Protein AF-A0A8C2YUV9-F1 (afdb_monomer)

Solvent-accessible surface area (backbone atoms only — not comparable to full-atom values): 7663 Å² total; per-residue (Å²): 118,62,44,57,62,88,32,58,92,72,73,47,66,31,30,31,74,53,75,40,68,69,77,81,73,89,68,82,91,52,78,68,64,71,74,59,64,79,91,55,51,63,32,36,38,36,38,39,49,52,101,59,41,34,39,38,44,34,44,96,79,45,52,37,42,40,52,66,71,57,38,36,35,73,82,48,45,38,58,51,32,52,53,32,44,76,72,66,27,36,35,23,55,70,85,51,50,51,85,74,62,79,80,92,48,90,74,39,62,40,57,55,42,36,30,37,48,68,49,52,47,52,51,38,52,54,46,54,71,61,70,80,113

Sequence (133 aa):
PLDGSSNIDCLVSIGTIFGIYRKKSTDEPSEKDALQAGRSLVAAGYALYGSATMLVLAMDSGVNCFMLDPLRLLYECNPMAFVMEKAGGLATTGKEAILDIVPTDIHQRAPVILGSPDDVREFLEIYKKHSAK

Radius of gyration: 17.96 Å; Cα cont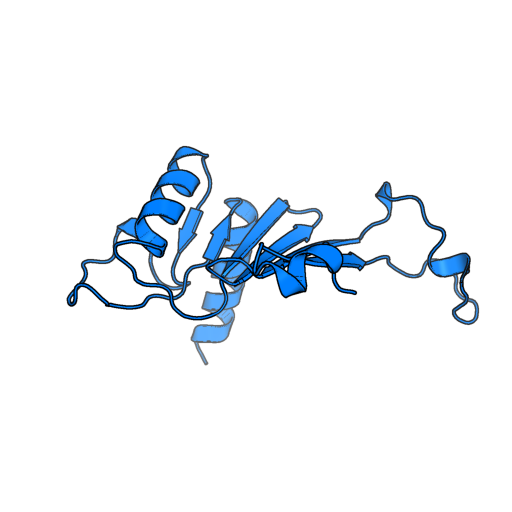acts (8 Å, |Δi|>4): 220; chains: 1; bounding box: 45×46×45 Å

Secondary structure (DSSP, 8-state):
--BTGGGGGGT--EEEEEEEE----SSS--GGGT---GGGEEEEEEEEESSSEEEEEEETTEEEEEESS-EEIIIIIHHHHHHHHHTT-EEE-SSSBGGG---SSTT-EE--EEE-HHHHHHHHHHHHHHHT-

Foldseek 3Di:
DKAPPVCVVVLAKIKAWDFDADQDDPDDDDPVSVVDDPVRTQKIWMWIDHPWTWTWIQGPQGIWIFTPDFFFLPPPQQVVQVVQVVVVKFKDLLPGGSNPDDDPDRRDTGGIIIGHHRVVVVSSVVSVVPVVD

Organism: Chinchilla lanigera (NCBI:txid34839)

Mean predicted aligned error: 7.8 Å

Structure (mmCIF, N/CA/C/O backbone):
data_AF-A0A8C2YUV9-F1
#
_entry.id   AF-A0A8C2YUV9-F1
#
loop_
_atom_site.group_PDB
_atom_site.id
_atom_site.type_symbol
_atom_site.label_atom_id
_atom_site.label_alt_id
_atom_site.label_comp_id
_atom_site.label_asym_id
_atom_site.label_entity_id
_atom_site.label_seq_id
_atom_site.pdbx_PDB_ins_code
_atom_site.Cartn_x
_atom_site.Cartn_y
_atom_site.Cartn_z
_atom_site.occupancy
_atom_site.B_iso_or_equiv
_atom_site.auth_seq_id
_atom_site.auth_comp_id
_atom_site.auth_asym_id
_atom_site.auth_atom_id
_atom_site.pdbx_PDB_model_num
ATOM 1 N N . PRO A 1 1 ? 16.213 10.760 -2.274 1.00 90.31 1 PRO A N 1
ATOM 2 C CA . PRO A 1 1 ? 15.749 9.762 -1.276 1.00 90.31 1 PRO A CA 1
ATOM 3 C C . PRO A 1 1 ? 14.590 10.298 -0.435 1.00 90.31 1 PRO A C 1
ATOM 5 O O . PRO A 1 1 ? 13.655 9.555 -0.209 1.00 90.31 1 PRO A O 1
ATOM 8 N N . LEU A 1 2 ? 14.643 11.565 -0.016 1.00 93.94 2 LEU A N 1
ATOM 9 C CA . LEU A 1 2 ? 13.594 12.211 0.766 1.00 93.94 2 LEU A CA 1
ATOM 10 C C . LEU A 1 2 ? 12.998 13.370 -0.046 1.00 93.94 2 LEU A C 1
ATOM 12 O O . LEU A 1 2 ? 13.686 14.356 -0.305 1.00 93.94 2 LEU A O 1
ATOM 16 N N . ASP A 1 3 ? 11.766 13.196 -0.504 1.00 92.25 3 ASP A N 1
ATOM 17 C CA . ASP A 1 3 ? 10.965 14.204 -1.188 1.00 92.25 3 ASP A CA 1
ATOM 18 C C . ASP A 1 3 ? 10.340 15.174 -0.178 1.00 92.25 3 ASP A C 1
ATOM 20 O O . ASP A 1 3 ? 9.993 14.791 0.943 1.00 92.25 3 ASP A O 1
ATOM 24 N N . GLY A 1 4 ? 10.237 16.445 -0.569 1.00 88.94 4 GLY A N 1
ATOM 25 C CA . GLY A 1 4 ? 9.784 17.511 0.324 1.00 88.94 4 GLY A CA 1
ATOM 26 C C . GLY A 1 4 ? 10.783 17.856 1.433 1.00 88.94 4 GLY A C 1
ATOM 27 O O . GLY A 1 4 ? 10.380 18.356 2.473 1.00 88.94 4 GLY A O 1
ATOM 28 N N . SER A 1 5 ? 12.086 17.621 1.253 1.00 89.31 5 SER A N 1
ATOM 29 C CA . SER A 1 5 ? 13.086 17.865 2.308 1.00 89.31 5 SER A CA 1
ATOM 30 C C . SER A 1 5 ? 13.125 19.311 2.836 1.00 89.31 5 SER A C 1
ATOM 32 O O . SER A 1 5 ? 13.477 19.527 3.990 1.00 89.31 5 SER A O 1
ATOM 34 N N . SER A 1 6 ? 12.695 20.302 2.048 1.00 89.75 6 SER A N 1
ATOM 35 C CA . SER A 1 6 ? 12.529 21.696 2.497 1.00 89.75 6 SER A CA 1
ATOM 36 C C . SER A 1 6 ? 11.472 21.876 3.592 1.00 89.75 6 SER A C 1
ATOM 38 O O . SER A 1 6 ? 11.461 22.892 4.276 1.00 89.75 6 SER A O 1
ATOM 40 N N . ASN A 1 7 ? 10.573 20.906 3.745 1.00 86.00 7 ASN A N 1
ATOM 41 C CA . ASN A 1 7 ? 9.469 20.928 4.696 1.00 86.00 7 ASN A CA 1
ATOM 42 C C . ASN A 1 7 ? 9.810 20.280 6.044 1.00 86.00 7 ASN A C 1
ATOM 44 O O . ASN A 1 7 ? 8.973 20.301 6.949 1.00 86.00 7 ASN A O 1
ATOM 48 N N . ILE A 1 8 ? 11.017 19.718 6.184 1.00 87.50 8 ILE A N 1
ATOM 49 C CA . ILE A 1 8 ? 11.456 19.013 7.396 1.00 87.50 8 ILE A CA 1
ATOM 50 C C . ILE A 1 8 ? 11.343 19.928 8.621 1.00 87.50 8 ILE A C 1
ATOM 52 O O . ILE A 1 8 ? 10.753 19.537 9.626 1.00 87.50 8 ILE A O 1
ATOM 56 N N . ASP A 1 9 ? 11.820 21.168 8.508 1.00 87.81 9 ASP A N 1
ATOM 57 C CA . ASP A 1 9 ? 11.861 22.122 9.624 1.00 87.81 9 ASP A CA 1
ATOM 58 C C . ASP A 1 9 ? 10.469 22.623 10.038 1.00 87.81 9 ASP A C 1
ATOM 60 O O . ASP A 1 9 ? 10.274 23.090 11.160 1.00 87.81 9 ASP A O 1
ATOM 64 N N . CYS A 1 10 ? 9.480 22.507 9.148 1.00 87.75 10 CYS A N 1
ATOM 65 C CA . CYS A 1 10 ? 8.098 22.902 9.406 1.00 87.75 10 CYS A CA 1
ATOM 66 C C . CYS A 1 10 ? 7.188 21.718 9.773 1.00 87.75 10 CYS A C 1
ATOM 68 O O . CYS A 1 10 ? 5.983 21.921 9.911 1.00 87.75 10 CYS A O 1
ATOM 70 N N . LEU A 1 11 ? 7.738 20.502 9.922 1.00 83.81 11 LEU A N 1
ATOM 71 C CA . LEU A 1 11 ? 7.003 19.270 10.258 1.00 83.81 11 LEU A CA 1
ATOM 72 C C . LEU A 1 11 ? 5.816 18.972 9.321 1.00 83.81 11 LEU A C 1
ATOM 74 O O . LEU A 1 11 ? 4.852 18.307 9.707 1.00 83.81 11 LEU A O 1
ATOM 78 N N . VAL A 1 12 ? 5.874 19.460 8.080 1.00 91.75 12 VAL A N 1
ATOM 79 C CA . VAL A 1 12 ? 4.893 19.113 7.045 1.00 91.75 12 VAL A CA 1
ATOM 80 C C . VAL A 1 12 ? 5.256 17.738 6.477 1.00 91.75 12 VAL A C 1
ATOM 82 O O . VAL A 1 12 ? 6.406 17.307 6.551 1.00 91.75 12 VAL A O 1
ATOM 85 N N . SER A 1 13 ? 4.271 17.020 5.931 1.00 89.94 13 SER A N 1
ATOM 86 C CA . SER A 1 13 ? 4.485 15.682 5.378 1.00 89.94 13 SER A CA 1
ATOM 87 C C . SER A 1 13 ? 5.584 15.659 4.313 1.00 89.94 13 SER A C 1
ATOM 89 O O . SER A 1 13 ? 5.644 16.515 3.428 1.00 89.94 13 SER A O 1
ATOM 91 N N . ILE A 1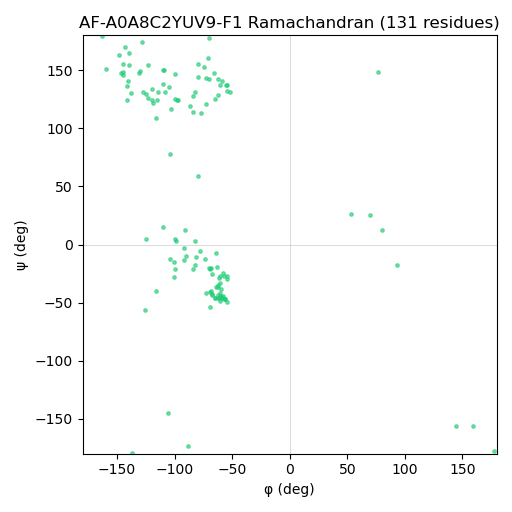 14 ? 6.421 14.632 4.407 1.00 95.88 14 ILE A N 1
ATOM 92 C CA . ILE A 1 14 ? 7.538 14.328 3.508 1.00 95.88 14 ILE A CA 1
ATOM 93 C C . ILE A 1 14 ? 7.414 12.875 3.038 1.00 95.88 14 ILE A C 1
ATOM 95 O O . ILE A 1 14 ? 6.545 12.141 3.513 1.00 95.88 14 ILE A O 1
ATOM 99 N N . GLY A 1 15 ? 8.260 12.425 2.114 1.00 96.12 15 GLY A N 1
ATOM 100 C CA . GLY A 1 15 ? 8.150 11.052 1.622 1.00 96.12 15 GLY A CA 1
ATOM 101 C C . GLY A 1 15 ? 9.376 10.520 0.902 1.00 96.12 15 GLY A C 1
ATOM 102 O O . GLY A 1 15 ? 10.371 11.210 0.737 1.00 96.12 15 GLY A O 1
ATOM 103 N N . THR A 1 16 ? 9.301 9.276 0.455 1.00 97.50 16 THR A N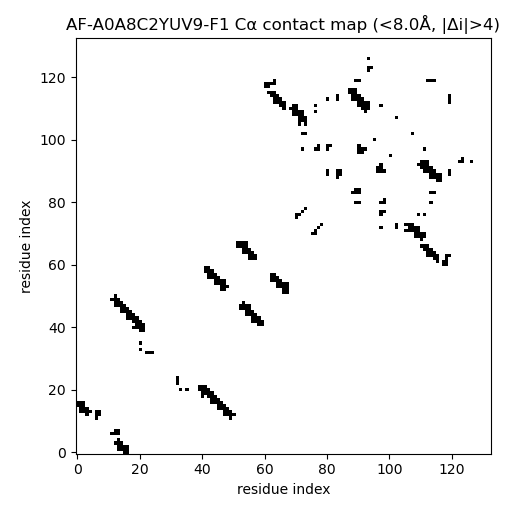 1
ATOM 104 C CA . THR A 1 16 ? 10.301 8.632 -0.403 1.00 97.50 16 THR A CA 1
ATOM 105 C C . THR A 1 16 ? 9.597 8.122 -1.644 1.00 97.50 16 THR A C 1
ATOM 107 O O . THR A 1 16 ? 8.614 7.406 -1.512 1.00 97.50 16 THR A O 1
ATOM 110 N N . ILE A 1 17 ? 10.101 8.435 -2.837 1.00 97.81 17 ILE A N 1
ATOM 111 C CA . ILE A 1 17 ? 9.554 7.949 -4.112 1.00 97.81 17 ILE A CA 1
ATOM 112 C C . ILE A 1 17 ? 10.542 6.951 -4.712 1.00 97.81 17 ILE A C 1
ATOM 114 O O . ILE A 1 17 ? 11.753 7.181 -4.681 1.00 97.81 17 ILE A O 1
ATOM 118 N N . PHE A 1 18 ? 10.037 5.851 -5.264 1.00 98.12 18 PHE A N 1
ATOM 119 C CA . PHE A 1 18 ? 10.860 4.845 -5.927 1.00 98.12 18 PHE A CA 1
ATOM 120 C C . PHE A 1 18 ? 10.202 4.309 -7.202 1.00 98.12 18 PHE A C 1
ATOM 122 O O . PHE A 1 18 ? 8.981 4.292 -7.352 1.00 98.12 18 PHE A O 1
ATOM 129 N N . GLY A 1 19 ? 11.044 3.830 -8.116 1.00 97.88 19 GLY A N 1
ATOM 130 C CA . GLY A 1 19 ? 10.648 3.120 -9.327 1.00 97.88 19 GLY A CA 1
ATOM 131 C C . GLY A 1 19 ? 11.629 1.986 -9.595 1.00 97.88 19 GLY A C 1
ATOM 132 O O . GLY A 1 19 ? 12.838 2.158 -9.438 1.00 97.88 19 GLY A O 1
ATOM 133 N N . ILE A 1 20 ? 11.105 0.822 -9.959 1.00 98.00 20 ILE A N 1
ATOM 134 C CA . ILE A 1 20 ? 11.876 -0.400 -10.167 1.00 98.00 20 ILE A CA 1
ATOM 135 C C . ILE A 1 20 ? 11.774 -0.783 -11.638 1.00 98.00 20 ILE A C 1
ATOM 137 O O . ILE A 1 20 ? 10.682 -0.972 -12.174 1.00 98.00 20 ILE A O 1
ATOM 141 N N . TYR A 1 21 ? 12.928 -0.936 -12.282 1.00 97.94 21 TYR A N 1
ATOM 142 C CA . TYR A 1 21 ? 13.047 -1.459 -13.638 1.00 97.94 21 TYR A CA 1
ATOM 143 C C . TYR A 1 21 ? 13.693 -2.838 -13.620 1.00 97.94 21 TYR A C 1
ATOM 145 O O . TYR A 1 21 ? 14.553 -3.137 -12.791 1.00 97.94 21 TYR A O 1
ATOM 153 N N . ARG A 1 22 ? 13.333 -3.667 -14.599 1.00 97.19 22 ARG A N 1
ATOM 154 C CA . ARG A 1 22 ? 14.096 -4.874 -14.922 1.00 97.19 22 ARG A CA 1
ATOM 155 C C . ARG A 1 22 ? 15.272 -4.492 -15.824 1.00 97.19 22 ARG A C 1
ATOM 157 O O . ARG A 1 22 ? 15.078 -3.801 -16.826 1.00 97.19 22 ARG A O 1
ATOM 164 N N . LYS A 1 23 ? 16.484 -4.953 -15.502 1.00 96.19 23 LYS A N 1
ATOM 165 C CA . LYS A 1 23 ? 17.646 -4.822 -16.396 1.00 96.19 23 LYS A CA 1
ATOM 166 C C . LYS A 1 23 ? 17.375 -5.582 -17.699 1.00 96.19 23 LYS A C 1
ATOM 168 O O . LYS A 1 23 ? 16.973 -6.743 -17.654 1.00 96.19 23 LYS A O 1
ATOM 173 N N . LYS A 1 24 ? 17.558 -4.917 -18.844 1.00 92.62 24 LYS A N 1
ATOM 174 C CA . LYS A 1 24 ? 17.306 -5.495 -20.180 1.00 92.62 24 LYS A CA 1
ATOM 175 C C . LYS A 1 24 ? 18.579 -5.954 -20.891 1.00 92.62 24 LYS A C 1
ATOM 177 O O . LYS A 1 24 ? 18.507 -6.849 -21.724 1.00 92.62 24 LYS A O 1
ATOM 182 N N . SER A 1 25 ? 19.718 -5.335 -20.586 1.00 93.25 25 SER A N 1
ATOM 183 C CA . SER A 1 25 ? 21.014 -5.697 -21.161 1.00 93.25 25 SER A CA 1
ATOM 184 C C . SER A 1 25 ? 21.543 -6.998 -20.548 1.00 93.25 25 SER A C 1
ATOM 186 O O . SER A 1 25 ? 21.252 -7.317 -19.392 1.00 93.25 25 SER A O 1
ATOM 188 N N . THR A 1 26 ? 22.367 -7.729 -21.294 1.00 94.94 26 THR A N 1
ATOM 189 C CA . THR A 1 26 ? 23.161 -8.858 -20.775 1.00 94.94 26 THR A CA 1
ATOM 190 C C . THR A 1 26 ? 24.555 -8.438 -20.310 1.00 94.94 26 THR A C 1
ATOM 192 O O . THR A 1 26 ? 25.206 -9.210 -19.618 1.00 94.94 26 THR A O 1
ATOM 195 N N . ASP A 1 27 ? 24.989 -7.227 -20.665 1.00 95.31 27 ASP A N 1
ATOM 196 C CA . ASP A 1 27 ? 26.310 -6.677 -20.339 1.00 95.31 27 ASP A CA 1
ATOM 197 C C . ASP A 1 27 ? 26.457 -6.351 -18.844 1.00 95.31 27 ASP A C 1
ATOM 199 O O . ASP A 1 27 ? 25.507 -6.480 -18.070 1.00 95.31 27 ASP A O 1
ATOM 203 N N . GLU A 1 28 ? 27.630 -5.889 -18.419 1.00 96.38 28 GLU A N 1
ATOM 204 C CA . GLU A 1 28 ? 27.819 -5.393 -17.052 1.00 96.38 28 GLU A CA 1
ATOM 205 C C . GLU A 1 28 ? 26.867 -4.217 -16.734 1.00 96.38 28 GLU A C 1
ATOM 207 O O . GLU A 1 28 ? 26.636 -3.366 -17.603 1.00 96.38 28 GLU A O 1
ATOM 212 N N . PRO A 1 29 ? 26.297 -4.143 -15.511 1.00 97.12 29 PRO A N 1
ATOM 213 C CA . PRO A 1 29 ? 25.400 -3.061 -15.117 1.00 97.12 29 PRO A CA 1
ATOM 214 C C . PRO A 1 29 ? 26.025 -1.678 -15.307 1.00 97.12 29 PRO A C 1
ATOM 216 O O . PRO A 1 29 ? 27.144 -1.415 -14.867 1.00 97.12 29 PRO A O 1
ATOM 219 N N . SER A 1 30 ? 25.278 -0.768 -15.926 1.00 96.56 30 SER A N 1
ATOM 220 C CA . SER A 1 30 ? 25.724 0.608 -16.158 1.00 96.56 30 SER A CA 1
ATOM 221 C C . SER A 1 30 ? 24.581 1.610 -16.011 1.00 96.56 30 SER A C 1
ATOM 223 O O . SER A 1 30 ? 23.410 1.238 -15.962 1.00 96.56 30 SER A O 1
ATOM 225 N N . GLU A 1 31 ? 24.898 2.907 -16.001 1.00 96.44 31 GLU A N 1
ATOM 226 C CA . GLU A 1 31 ? 23.898 3.986 -15.933 1.00 96.44 31 GLU A CA 1
ATOM 227 C C . GLU A 1 31 ? 22.832 3.881 -17.041 1.00 96.44 31 GLU A C 1
ATOM 229 O O . GLU A 1 31 ? 21.665 4.209 -16.832 1.00 96.44 31 GLU A O 1
ATOM 234 N N . LYS A 1 32 ? 23.199 3.320 -18.201 1.00 95.00 32 LYS A N 1
ATOM 235 C CA . LYS A 1 32 ? 22.282 3.094 -19.326 1.00 95.00 32 LYS A CA 1
ATOM 236 C C . LYS A 1 32 ? 21.115 2.172 -18.972 1.00 95.00 32 LYS A C 1
ATOM 238 O O . LYS A 1 32 ? 20.051 2.309 -19.568 1.00 95.00 32 LYS A O 1
ATOM 243 N N . ASP A 1 33 ? 21.277 1.272 -18.001 1.00 95.44 33 ASP A N 1
ATOM 244 C CA . ASP A 1 33 ? 20.205 0.370 -17.572 1.00 95.44 33 ASP A CA 1
ATOM 245 C C . ASP A 1 33 ? 19.073 1.104 -16.839 1.00 95.44 33 ASP A C 1
ATOM 247 O O . ASP A 1 33 ? 17.949 0.599 -16.800 1.00 95.44 33 ASP A O 1
ATOM 251 N N . ALA A 1 34 ? 19.337 2.297 -16.295 1.00 95.56 34 ALA A N 1
ATOM 252 C CA . ALA A 1 34 ? 18.319 3.163 -15.702 1.00 95.56 34 ALA A CA 1
ATOM 253 C C . ALA A 1 34 ? 17.592 4.029 -16.747 1.00 95.56 34 ALA A C 1
ATOM 255 O O . ALA A 1 34 ? 16.469 4.470 -16.505 1.00 95.56 34 ALA A O 1
ATOM 256 N N . LEU A 1 35 ? 18.196 4.248 -17.923 1.00 96.44 35 LEU A N 1
ATOM 257 C CA . LEU A 1 35 ? 17.652 5.068 -19.013 1.00 96.44 35 LEU A CA 1
ATOM 258 C C . LEU A 1 35 ? 16.600 4.300 -19.831 1.00 96.44 35 LEU A C 1
ATOM 260 O O . LEU A 1 35 ? 16.728 4.100 -21.039 1.00 96.44 35 LEU A O 1
ATOM 264 N N . GLN A 1 36 ? 15.542 3.852 -19.160 1.00 97.50 36 GLN A N 1
ATOM 265 C CA . GLN A 1 36 ? 14.409 3.156 -19.764 1.00 97.50 36 GLN A CA 1
ATOM 266 C C . GLN A 1 36 ? 13.158 4.041 -19.759 1.00 97.50 36 GLN A C 1
ATOM 268 O O . GLN A 1 36 ? 12.963 4.873 -18.877 1.00 97.50 36 GLN A O 1
ATOM 273 N N . ALA A 1 37 ? 12.273 3.850 -20.740 1.00 97.62 37 ALA A N 1
ATOM 274 C CA . ALA A 1 37 ? 10.979 4.530 -20.749 1.00 97.62 37 ALA A CA 1
ATOM 275 C C . ALA A 1 37 ? 10.136 4.114 -19.531 1.00 97.62 37 ALA A C 1
ATOM 277 O O . ALA A 1 37 ? 10.082 2.925 -19.220 1.00 97.62 37 ALA A O 1
ATOM 278 N N . GLY A 1 38 ? 9.386 5.048 -18.930 1.00 96.56 38 GLY A N 1
ATOM 279 C CA . GLY A 1 38 ? 8.537 4.793 -17.751 1.00 96.56 38 GLY A CA 1
ATOM 280 C C . GLY A 1 38 ? 7.531 3.647 -17.909 1.00 96.56 38 GLY A C 1
ATOM 281 O O . GLY A 1 38 ? 7.229 2.951 -16.949 1.00 96.56 38 GLY A O 1
ATOM 282 N N . ARG A 1 39 ? 7.101 3.354 -19.144 1.00 96.75 39 ARG A N 1
ATOM 283 C CA . ARG A 1 39 ? 6.288 2.166 -19.476 1.00 96.75 39 ARG A CA 1
ATOM 284 C C . ARG A 1 39 ? 6.997 0.821 -19.230 1.00 96.75 39 ARG A C 1
ATOM 286 O O . ARG A 1 39 ? 6.379 -0.214 -19.413 1.00 96.75 39 ARG A O 1
ATOM 293 N N . SER A 1 40 ? 8.288 0.827 -18.893 1.00 96.94 40 SER A N 1
ATOM 294 C CA . SER A 1 40 ? 9.086 -0.367 -18.568 1.00 96.94 40 SER A CA 1
ATOM 295 C C . SER A 1 40 ? 9.239 -0.605 -17.060 1.00 96.94 40 SER A C 1
ATOM 297 O O . SER A 1 40 ? 9.984 -1.511 -16.681 1.00 96.94 40 SER A O 1
ATOM 299 N N . LEU A 1 41 ? 8.610 0.215 -16.210 1.00 97.62 41 LEU A N 1
ATOM 300 C CA . LEU A 1 41 ? 8.565 -0.028 -14.768 1.00 97.62 41 LEU A CA 1
ATOM 301 C C . LE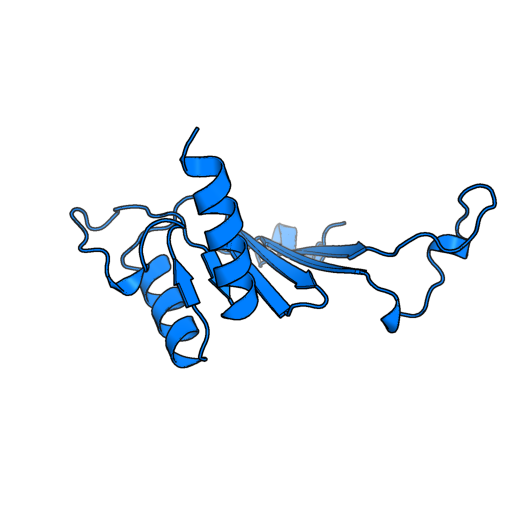U A 1 41 ? 7.882 -1.369 -14.494 1.00 97.62 41 LEU A C 1
ATOM 303 O O . LEU A 1 41 ? 6.865 -1.678 -15.103 1.00 97.62 41 LEU A O 1
ATOM 307 N N . VAL A 1 42 ? 8.448 -2.145 -13.572 1.00 97.19 42 VAL A N 1
ATOM 308 C CA . VAL A 1 42 ? 7.829 -3.384 -13.066 1.00 97.19 42 VAL A CA 1
ATOM 309 C C . VAL A 1 42 ? 7.129 -3.167 -11.726 1.00 97.19 42 VAL A C 1
ATOM 311 O O . VAL A 1 42 ? 6.270 -3.951 -11.343 1.00 97.19 42 VAL A O 1
ATOM 314 N N . ALA A 1 43 ? 7.511 -2.110 -11.008 1.00 96.81 43 ALA A N 1
ATOM 315 C CA . ALA A 1 43 ? 6.840 -1.625 -9.813 1.00 96.81 43 ALA A CA 1
ATOM 316 C C . ALA A 1 43 ? 7.235 -0.165 -9.574 1.00 96.81 43 ALA A C 1
ATOM 318 O O . ALA A 1 43 ? 8.342 0.260 -9.920 1.00 96.81 43 ALA A O 1
ATOM 319 N N . ALA A 1 44 ? 6.353 0.603 -8.952 1.00 98.19 44 ALA A N 1
ATOM 320 C CA . ALA A 1 44 ? 6.647 1.951 -8.489 1.00 98.19 44 ALA A CA 1
ATOM 321 C C . ALA A 1 44 ? 5.848 2.250 -7.227 1.00 98.19 44 ALA A C 1
ATOM 323 O O . ALA A 1 44 ? 4.881 1.561 -6.911 1.00 98.19 44 ALA A O 1
ATOM 324 N N . GLY A 1 45 ? 6.243 3.281 -6.497 1.00 97.25 45 GLY A N 1
ATOM 325 C CA . GLY A 1 45 ? 5.523 3.632 -5.292 1.00 97.25 45 GLY A CA 1
ATOM 326 C C . GLY A 1 45 ? 6.139 4.784 -4.538 1.00 97.25 45 GLY A C 1
ATOM 327 O O . GLY A 1 45 ? 7.138 5.382 -4.952 1.00 97.25 45 GLY A O 1
ATOM 328 N N . TYR A 1 46 ? 5.524 5.080 -3.403 1.00 97.19 46 TYR A N 1
ATOM 329 C CA . TYR A 1 46 ? 6.046 6.053 -2.467 1.00 97.19 46 TYR A CA 1
ATOM 330 C C . TYR A 1 46 ? 5.719 5.674 -1.026 1.00 97.19 46 TYR A C 1
ATOM 332 O O . TYR A 1 46 ? 4.675 5.096 -0.736 1.00 97.19 46 TYR A O 1
ATOM 340 N N . ALA A 1 47 ? 6.619 6.025 -0.116 1.00 94.62 47 ALA A N 1
ATOM 341 C CA . ALA A 1 47 ? 6.345 6.063 1.309 1.00 94.62 47 ALA A CA 1
ATOM 342 C C . ALA A 1 47 ? 6.012 7.507 1.700 1.00 94.62 47 ALA A C 1
ATOM 344 O O . ALA A 1 47 ? 6.800 8.408 1.429 1.00 94.62 47 ALA A O 1
ATOM 345 N N . LEU A 1 48 ? 4.858 7.726 2.319 1.00 94.31 48 LEU A N 1
ATOM 346 C CA . LEU A 1 48 ? 4.430 9.001 2.878 1.00 94.31 48 LEU A CA 1
ATOM 347 C C . LEU A 1 48 ? 4.669 8.987 4.387 1.00 94.31 48 LEU A C 1
ATOM 349 O O . LEU A 1 48 ? 4.160 8.113 5.085 1.00 94.31 48 LEU A O 1
ATOM 353 N N . TYR A 1 49 ? 5.401 9.979 4.880 1.00 91.81 49 TYR A N 1
ATOM 354 C CA . TYR A 1 49 ? 5.664 10.212 6.296 1.00 91.81 49 TYR A CA 1
ATOM 355 C C . TYR A 1 49 ? 4.794 11.389 6.759 1.00 91.81 49 TYR A C 1
ATOM 357 O O . TYR A 1 49 ? 5.233 12.539 6.814 1.00 91.81 49 TYR A O 1
ATOM 365 N N . GLY A 1 50 ? 3.510 11.103 6.983 1.00 88.06 50 GLY A N 1
ATOM 366 C CA . GLY A 1 50 ? 2.522 12.067 7.468 1.00 88.06 50 GLY A CA 1
ATOM 367 C C . GLY A 1 50 ? 2.166 11.837 8.936 1.00 88.06 50 GLY A C 1
ATOM 368 O O . GLY A 1 50 ? 2.994 11.404 9.732 1.00 88.06 50 GLY A O 1
ATOM 369 N N . SER A 1 51 ? 0.902 12.087 9.286 1.00 82.44 51 SER A N 1
ATOM 370 C CA . SER A 1 51 ? 0.345 11.702 10.593 1.00 82.44 51 SER A CA 1
ATOM 371 C C . SER A 1 51 ? 0.365 10.186 10.823 1.00 82.44 51 SER A C 1
ATOM 373 O O . SER A 1 51 ? 0.484 9.739 11.960 1.00 82.44 51 SER A O 1
ATOM 375 N N . ALA A 1 52 ? 0.284 9.412 9.740 1.00 81.81 52 ALA A 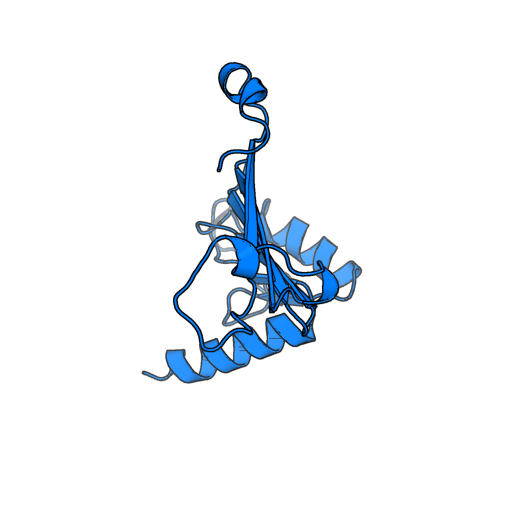N 1
ATOM 376 C CA . ALA A 1 52 ? 0.552 7.984 9.693 1.00 81.81 52 ALA A CA 1
ATOM 377 C C . ALA A 1 52 ? 1.518 7.692 8.538 1.00 81.81 52 ALA A C 1
ATOM 379 O O . ALA A 1 52 ? 1.511 8.387 7.515 1.00 81.81 52 ALA A O 1
ATOM 380 N N . THR A 1 53 ? 2.342 6.656 8.698 1.00 88.50 53 THR A N 1
ATOM 381 C CA . THR A 1 53 ? 3.269 6.232 7.647 1.00 88.50 53 THR A CA 1
ATOM 382 C C . THR A 1 53 ? 2.561 5.274 6.699 1.00 88.50 53 THR A C 1
ATOM 384 O O . THR A 1 53 ? 2.126 4.200 7.115 1.00 88.50 53 THR A O 1
ATOM 387 N N . MET A 1 54 ? 2.464 5.646 5.424 1.00 89.19 54 MET A N 1
ATOM 388 C CA . MET A 1 54 ? 1.805 4.853 4.384 1.00 89.19 54 MET A CA 1
ATOM 389 C C . MET A 1 54 ? 2.795 4.499 3.278 1.00 89.19 54 MET A C 1
ATOM 391 O O . MET A 1 54 ? 3.505 5.368 2.790 1.00 89.19 54 MET A O 1
ATOM 395 N N . LEU A 1 55 ? 2.818 3.245 2.847 1.00 92.69 55 LEU A N 1
ATOM 396 C CA . LEU A 1 55 ? 3.482 2.790 1.636 1.00 92.69 55 LEU A CA 1
ATOM 397 C C . LEU A 1 55 ? 2.423 2.557 0.561 1.00 92.69 55 LEU A C 1
ATOM 399 O O . LEU A 1 55 ? 1.579 1.677 0.703 1.00 92.69 55 LEU A O 1
ATOM 403 N N . VAL A 1 56 ? 2.489 3.324 -0.519 1.00 93.00 56 VAL A N 1
ATOM 404 C CA . VAL A 1 56 ? 1.691 3.094 -1.722 1.00 93.00 56 VAL A CA 1
ATOM 405 C C . VAL A 1 56 ? 2.548 2.346 -2.729 1.00 93.00 56 VAL A C 1
ATOM 407 O O . VAL A 1 56 ? 3.636 2.805 -3.076 1.00 93.00 56 VAL A O 1
ATOM 410 N N . LEU A 1 57 ? 2.064 1.193 -3.183 1.00 94.44 57 LEU A N 1
ATOM 411 C CA . LEU A 1 57 ? 2.743 0.324 -4.137 1.00 94.44 57 LEU A CA 1
ATOM 412 C C . LEU A 1 57 ? 1.846 0.091 -5.350 1.00 94.44 57 LEU A C 1
ATOM 414 O O . LEU A 1 57 ? 0.707 -0.351 -5.207 1.00 94.44 57 LEU A O 1
ATOM 418 N N . ALA A 1 58 ? 2.389 0.364 -6.531 1.00 94.50 58 ALA A N 1
ATOM 419 C CA . ALA A 1 58 ? 1.766 0.124 -7.820 1.00 94.50 58 ALA A CA 1
ATOM 420 C C . ALA A 1 58 ? 2.549 -0.940 -8.600 1.00 94.50 58 ALA A C 1
ATOM 422 O O . ALA A 1 58 ? 3.776 -0.855 -8.728 1.00 94.50 58 ALA A O 1
ATOM 423 N N . MET A 1 59 ? 1.828 -1.920 -9.135 1.00 93.88 59 MET A N 1
ATOM 424 C CA . MET A 1 59 ? 2.324 -2.987 -10.011 1.00 93.88 59 MET A CA 1
ATOM 425 C C . MET A 1 59 ? 1.329 -3.190 -11.166 1.00 93.88 59 MET A C 1
ATOM 427 O O . MET A 1 59 ? 0.312 -2.501 -11.230 1.00 93.88 59 MET A O 1
ATOM 431 N N . ASP A 1 60 ? 1.595 -4.136 -12.072 1.00 88.50 60 ASP A N 1
ATOM 432 C CA . ASP A 1 60 ? 0.705 -4.436 -13.210 1.00 88.50 60 ASP A CA 1
ATOM 433 C C . ASP A 1 60 ? -0.730 -4.803 -12.784 1.00 88.50 60 ASP A C 1
ATOM 435 O O . ASP A 1 60 ? -1.677 -4.586 -13.539 1.00 88.50 60 ASP A O 1
ATOM 439 N N . SER A 1 61 ? -0.892 -5.347 -11.577 1.00 84.31 61 SER A N 1
ATOM 440 C CA . SER A 1 61 ? -2.163 -5.797 -11.008 1.00 84.31 61 SER A CA 1
ATOM 441 C C . SER A 1 61 ? -3.001 -4.672 -10.376 1.00 84.31 61 SER A C 1
ATOM 443 O O . SER A 1 61 ? -4.216 -4.821 -10.237 1.00 84.31 61 SER A O 1
ATOM 445 N N . GLY A 1 62 ? -2.397 -3.516 -10.072 1.00 86.19 62 GLY A N 1
ATOM 446 C CA . GLY A 1 62 ? -3.100 -2.382 -9.477 1.00 86.19 62 GLY A CA 1
ATOM 447 C C . GLY A 1 62 ? -2.271 -1.577 -8.477 1.00 86.19 62 GLY A C 1
ATOM 448 O O . GLY A 1 62 ? -1.042 -1.510 -8.554 1.00 86.19 62 GLY A O 1
ATOM 449 N N . VAL A 1 63 ? -2.974 -0.891 -7.571 1.00 90.12 63 VAL A N 1
ATOM 450 C CA . VAL A 1 63 ? -2.413 0.031 -6.572 1.00 90.12 63 VAL A CA 1
ATOM 451 C C . VAL A 1 63 ? -2.922 -0.347 -5.182 1.00 90.12 63 VAL A C 1
ATOM 453 O O . VAL A 1 63 ? -4.129 -0.491 -4.969 1.00 90.12 63 VAL A O 1
ATOM 456 N N . ASN A 1 64 ? -1.997 -0.441 -4.225 1.00 80.25 64 ASN A N 1
ATOM 457 C CA . ASN A 1 64 ? -2.269 -0.818 -2.837 1.00 80.25 64 ASN A CA 1
ATOM 458 C C . ASN A 1 64 ? -1.632 0.149 -1.862 1.00 80.25 64 ASN A C 1
ATOM 460 O O . ASN A 1 64 ? -0.538 0.657 -2.111 1.00 80.25 64 ASN A O 1
ATOM 464 N N . CYS A 1 65 ? -2.291 0.331 -0.722 1.00 84.19 65 CYS A N 1
ATOM 465 C CA . CYS A 1 65 ? -1.810 1.168 0.361 1.00 84.19 65 CYS A CA 1
ATOM 466 C C . CYS A 1 65 ? -1.616 0.315 1.621 1.00 84.19 65 CYS A C 1
ATOM 468 O O . CYS A 1 65 ? -2.555 -0.283 2.147 1.00 84.19 65 CYS A O 1
ATOM 470 N N . PHE A 1 66 ? -0.392 0.301 2.136 1.00 83.12 66 PHE A N 1
ATOM 471 C CA . PHE A 1 66 ? -0.015 -0.358 3.381 1.00 83.12 66 PHE A CA 1
ATOM 472 C C . PHE A 1 66 ? 0.272 0.709 4.427 1.00 83.12 66 PHE A C 1
ATOM 474 O O . PHE A 1 66 ? 1.023 1.640 4.152 1.00 83.12 66 PHE A O 1
ATOM 481 N N . MET A 1 67 ? -0.287 0.591 5.626 1.00 82.38 67 MET A N 1
ATOM 482 C CA . MET A 1 67 ? 0.029 1.512 6.721 1.00 82.38 67 MET A CA 1
ATOM 483 C C . MET A 1 67 ? 0.941 0.831 7.741 1.00 82.38 67 MET A C 1
ATOM 485 O O . MET A 1 67 ? 0.740 -0.334 8.077 1.00 82.38 67 MET A O 1
ATOM 489 N N . LEU A 1 68 ? 1.975 1.540 8.192 1.00 80.94 68 LEU A N 1
ATOM 490 C CA . LEU A 1 68 ? 2.957 1.038 9.151 1.00 80.94 68 LEU A CA 1
ATOM 491 C C . LEU A 1 68 ? 2.436 1.224 10.589 1.00 80.94 68 LEU A C 1
ATOM 493 O O . LEU A 1 68 ? 2.126 2.351 10.968 1.00 80.94 68 LEU A O 1
ATOM 497 N N . ASP A 1 69 ? 2.449 0.138 11.378 1.00 71.12 69 ASP A N 1
ATOM 498 C CA . ASP A 1 69 ? 1.988 0.027 12.786 1.00 71.12 69 ASP A CA 1
ATOM 499 C C . ASP A 1 69 ? 0.447 -0.044 12.954 1.00 71.12 69 ASP A C 1
ATOM 501 O O . ASP A 1 69 ? -0.281 0.490 12.112 1.00 71.12 69 ASP A O 1
ATOM 505 N N . PRO A 1 70 ? -0.111 -0.739 13.980 1.00 66.06 70 PRO A N 1
ATOM 506 C CA . PRO A 1 70 ? -1.542 -0.927 14.058 1.00 66.06 70 PRO A CA 1
ATOM 507 C C . PRO A 1 70 ? -2.166 0.375 14.554 1.00 66.06 70 PRO A C 1
ATOM 509 O O . PRO A 1 70 ? -1.945 0.838 15.680 1.00 66.06 70 PRO A O 1
ATOM 512 N N . LEU A 1 71 ? -2.919 0.967 13.642 1.00 80.06 71 LEU A N 1
ATOM 513 C CA . LEU A 1 71 ? -3.678 2.185 13.830 1.00 80.06 71 LEU A CA 1
ATOM 514 C C . LEU A 1 71 ? -4.862 1.916 14.754 1.00 80.06 71 LEU A C 1
ATOM 516 O O . LEU A 1 71 ? -5.310 0.775 14.899 1.00 80.06 71 LEU A O 1
ATOM 520 N N . ARG A 1 72 ? -5.419 2.966 15.347 1.00 91.88 72 ARG A N 1
ATOM 521 C CA . ARG A 1 72 ? -6.671 2.881 16.089 1.00 91.88 72 ARG A CA 1
ATOM 522 C C . ARG A 1 72 ? -7.811 2.523 15.154 1.00 91.88 72 ARG A C 1
ATOM 524 O O . ARG A 1 72 ? -8.115 3.227 14.191 1.00 91.88 72 ARG A O 1
ATOM 531 N N . LEU A 1 73 ? -8.499 1.450 15.515 1.00 93.06 73 LEU A N 1
ATOM 532 C CA . LEU A 1 73 ? -9.610 0.907 14.757 1.00 93.06 73 LEU A CA 1
ATOM 533 C C . LEU A 1 73 ? -10.682 1.974 14.502 1.00 93.06 73 LEU A C 1
ATOM 535 O O . LEU A 1 73 ? -11.072 2.199 13.362 1.00 93.06 73 LEU A O 1
ATOM 539 N N . LEU A 1 74 ? -11.103 2.684 15.550 1.00 94.25 74 LEU A N 1
ATOM 540 C CA . LEU A 1 74 ? -12.262 3.574 15.485 1.00 94.25 74 LEU A CA 1
ATOM 541 C C . LEU A 1 74 ? -12.072 4.823 14.617 1.00 94.25 74 LEU A C 1
ATOM 543 O O . LEU A 1 74 ? -13.011 5.223 13.934 1.00 94.25 74 LEU A O 1
ATOM 547 N N . TYR A 1 75 ? -10.901 5.458 14.661 1.00 91.00 75 TYR A N 1
ATOM 548 C CA . TYR A 1 75 ? -10.700 6.787 14.068 1.00 91.00 75 TYR A CA 1
ATOM 549 C C . TYR A 1 75 ? -9.546 6.868 13.066 1.00 91.00 75 TYR A C 1
ATOM 551 O O . TYR A 1 75 ? -9.270 7.945 12.546 1.00 91.00 75 TYR A O 1
ATOM 559 N N . GLU A 1 76 ? -8.911 5.741 12.747 1.00 89.81 76 GLU A N 1
ATOM 560 C CA . GLU A 1 76 ? -7.919 5.645 11.673 1.00 89.81 76 GLU A CA 1
ATOM 561 C C . GLU A 1 76 ? -8.309 4.526 10.690 1.00 89.81 76 GLU A C 1
ATOM 563 O O . GLU A 1 76 ? -8.532 4.809 9.512 1.00 89.81 76 GLU A O 1
ATOM 568 N N . CYS A 1 77 ? -8.500 3.281 11.156 1.00 91.81 77 CYS A N 1
ATOM 569 C CA . CYS A 1 77 ? -8.850 2.162 10.264 1.00 91.81 77 CYS A CA 1
ATOM 570 C C . CYS A 1 77 ? -10.263 2.281 9.682 1.00 91.81 77 CYS A C 1
ATOM 572 O O . CYS A 1 77 ? -10.421 2.218 8.465 1.00 91.81 77 CYS A O 1
ATOM 574 N N . ASN A 1 78 ? -11.285 2.451 10.527 1.00 95.50 78 ASN A N 1
ATOM 575 C CA . ASN A 1 78 ? -12.686 2.452 10.098 1.00 95.50 78 ASN A CA 1
ATOM 576 C C . ASN A 1 78 ? -12.995 3.561 9.079 1.00 95.50 78 ASN A C 1
ATOM 578 O O . ASN A 1 78 ? -13.603 3.247 8.054 1.00 95.50 78 ASN A O 1
ATOM 582 N N . PRO A 1 79 ? -12.559 4.827 9.267 1.00 95.12 79 PRO A N 1
ATOM 583 C CA . PRO A 1 79 ? -12.785 5.867 8.265 1.00 95.12 79 PRO A CA 1
ATOM 584 C C . PRO A 1 79 ? -12.143 5.539 6.912 1.00 95.12 79 PRO A C 1
ATOM 586 O O . PRO A 1 79 ? -12.790 5.681 5.874 1.00 95.12 79 PRO A O 1
ATOM 589 N N . MET A 1 80 ? -10.896 5.054 6.911 1.00 90.88 80 MET A N 1
ATOM 590 C CA . MET A 1 80 ? -10.180 4.718 5.676 1.00 90.88 80 MET A CA 1
ATOM 591 C C . MET A 1 80 ? -10.777 3.494 4.977 1.00 90.88 80 MET A C 1
ATOM 593 O O . MET A 1 80 ? -10.926 3.500 3.756 1.00 90.88 80 MET A O 1
ATOM 597 N N . ALA A 1 81 ? -11.163 2.469 5.737 1.00 94.12 81 ALA A N 1
ATOM 598 C CA . ALA A 1 81 ? -11.834 1.284 5.217 1.00 94.12 81 ALA A CA 1
ATOM 599 C C . ALA A 1 81 ? -13.189 1.632 4.592 1.00 94.12 81 ALA A C 1
ATOM 601 O O . ALA A 1 81 ? -13.482 1.192 3.484 1.00 94.12 81 ALA A O 1
ATOM 602 N N . PHE A 1 82 ? -13.972 2.495 5.245 1.00 95.88 82 PHE A N 1
ATOM 603 C CA . PHE A 1 82 ? -15.250 2.952 4.710 1.00 95.88 82 PHE A CA 1
ATOM 604 C C . PHE A 1 82 ? -15.079 3.709 3.391 1.00 95.88 82 PHE A C 1
ATOM 606 O O . PHE A 1 82 ? -15.782 3.420 2.425 1.00 95.88 82 PHE A O 1
ATOM 613 N N . VAL A 1 83 ? -14.123 4.643 3.314 1.00 92.06 83 VAL A N 1
ATOM 614 C CA . VAL A 1 83 ? -13.805 5.339 2.056 1.00 92.06 83 VAL A CA 1
ATOM 615 C C . VAL A 1 83 ? -13.393 4.341 0.974 1.00 92.06 83 VAL A C 1
ATOM 617 O O . VAL A 1 83 ? -13.888 4.430 -0.150 1.00 92.06 83 VAL A O 1
ATOM 620 N N . MET A 1 84 ? -12.533 3.376 1.310 1.00 92.75 84 MET A N 1
ATOM 621 C CA . MET A 1 84 ? -12.027 2.404 0.346 1.00 92.75 84 MET A CA 1
ATOM 622 C C . MET A 1 84 ? -13.136 1.499 -0.202 1.00 92.75 84 MET A C 1
ATOM 624 O O . MET A 1 84 ? -13.250 1.347 -1.416 1.00 92.75 84 MET A O 1
ATOM 628 N N . GLU A 1 85 ? -14.010 0.963 0.650 1.00 94.75 85 GLU A N 1
ATOM 629 C CA . GLU A 1 85 ? -15.141 0.143 0.200 1.00 94.75 85 GLU A CA 1
ATOM 630 C C . GLU A 1 85 ? -16.139 0.942 -0.648 1.00 94.75 85 GLU A C 1
ATOM 632 O O . GLU A 1 85 ? -16.657 0.436 -1.645 1.00 94.75 85 GLU A O 1
ATOM 637 N N . LYS A 1 86 ? -16.378 2.222 -0.324 1.00 95.06 86 LYS A N 1
ATOM 638 C CA . LYS A 1 86 ? -17.211 3.103 -1.164 1.00 95.06 86 LYS A CA 1
ATOM 639 C C . LYS A 1 86 ? -16.572 3.433 -2.511 1.00 95.06 86 LYS A C 1
ATOM 641 O O . LYS A 1 86 ? -17.303 3.697 -3.462 1.00 95.06 86 LYS A O 1
ATOM 646 N N . ALA A 1 87 ? -15.247 3.374 -2.609 1.00 90.94 87 ALA A N 1
ATOM 647 C CA . ALA A 1 87 ? -14.514 3.480 -3.866 1.00 90.94 87 ALA A CA 1
ATOM 648 C C . ALA A 1 87 ? -14.448 2.149 -4.646 1.00 90.94 87 ALA A C 1
ATOM 650 O O . ALA A 1 87 ? -13.820 2.095 -5.701 1.00 90.94 87 ALA A O 1
ATOM 651 N N . GLY A 1 88 ? -15.091 1.082 -4.155 1.00 93.00 88 GLY A N 1
ATOM 652 C CA . GLY A 1 88 ? -15.058 -0.246 -4.769 1.00 93.00 88 GLY A CA 1
ATOM 653 C C . GLY A 1 88 ? -13.794 -1.050 -4.456 1.00 93.00 88 GLY A C 1
ATOM 654 O O . GLY A 1 88 ? -13.560 -2.061 -5.110 1.00 93.00 88 GLY A O 1
ATOM 655 N N . GLY A 1 89 ? -12.984 -0.610 -3.490 1.00 94.00 89 GLY A N 1
ATOM 656 C CA . GLY A 1 89 ? -11.823 -1.332 -2.974 1.00 94.00 89 GLY A CA 1
ATOM 657 C C . GLY A 1 89 ? -12.165 -2.288 -1.827 1.00 94.00 89 GLY A C 1
ATOM 658 O O . GLY A 1 89 ? -13.328 -2.492 -1.482 1.00 94.00 89 GLY A O 1
ATOM 659 N N . LEU A 1 90 ? -11.132 -2.871 -1.220 1.00 95.19 90 LEU A N 1
ATOM 660 C CA . LEU A 1 90 ? -11.238 -3.736 -0.040 1.00 95.19 90 LEU A CA 1
ATOM 661 C C . LEU A 1 90 ? -10.384 -3.195 1.110 1.00 95.19 90 LEU A C 1
ATOM 663 O O . LEU A 1 90 ? -9.378 -2.529 0.867 1.00 95.19 90 LEU A O 1
ATOM 667 N N . ALA A 1 91 ? -10.759 -3.520 2.351 1.00 94.81 91 ALA A N 1
ATOM 668 C CA . ALA A 1 91 ? -9.986 -3.223 3.554 1.00 94.81 91 ALA A CA 1
ATOM 669 C C . ALA A 1 91 ? -10.048 -4.384 4.564 1.00 94.81 91 ALA A C 1
ATOM 671 O O . ALA A 1 91 ? -11.123 -4.811 4.982 1.00 94.81 91 ALA A O 1
ATOM 672 N N . THR A 1 92 ? -8.896 -4.906 4.983 1.00 94.38 92 THR A N 1
ATOM 673 C CA . THR A 1 92 ? -8.791 -6.117 5.812 1.00 94.38 92 THR A CA 1
ATOM 674 C C . THR A 1 92 ? -7.643 -6.043 6.818 1.00 94.38 92 THR A C 1
ATOM 676 O O . THR A 1 92 ? -6.644 -5.367 6.591 1.00 94.38 92 THR A O 1
ATOM 679 N N . THR A 1 93 ? -7.752 -6.792 7.915 1.00 91.50 93 THR A N 1
ATOM 680 C CA . THR A 1 93 ? -6.632 -7.087 8.830 1.00 91.50 93 THR A CA 1
ATOM 681 C C . THR A 1 93 ? -5.695 -8.179 8.301 1.00 91.50 93 THR A C 1
ATOM 683 O O . THR A 1 93 ? -4.698 -8.506 8.942 1.00 91.50 93 THR A O 1
ATOM 686 N N . GLY A 1 94 ? -6.048 -8.802 7.172 1.00 90.00 94 GLY A N 1
ATOM 687 C CA . GLY A 1 94 ? -5.490 -10.063 6.684 1.00 90.00 94 GLY A CA 1
ATOM 688 C C . GLY A 1 94 ? -6.298 -11.292 7.126 1.00 90.00 94 GLY A C 1
ATOM 689 O O . GLY A 1 94 ? -6.171 -12.352 6.516 1.00 90.00 94 GLY A O 1
ATOM 690 N N . LYS A 1 95 ? -7.152 -11.161 8.153 1.00 89.81 95 LYS A N 1
ATOM 691 C CA . LYS A 1 95 ? -7.993 -12.254 8.684 1.00 89.81 95 LYS A CA 1
ATOM 692 C C . LYS A 1 95 ? -9.488 -11.993 8.521 1.00 89.81 95 LYS A C 1
ATOM 694 O O . LYS A 1 95 ? -10.230 -12.905 8.174 1.00 89.81 95 LYS A O 1
ATOM 699 N N . GLU A 1 96 ? -9.905 -10.756 8.747 1.00 94.75 96 GLU A N 1
ATOM 700 C CA . GLU A 1 96 ? -11.295 -10.300 8.669 1.00 94.75 96 GLU A CA 1
ATOM 701 C C . GLU A 1 96 ? -11.358 -8.911 8.016 1.00 94.75 96 GLU A C 1
ATOM 703 O O . GLU A 1 96 ? -10.322 -8.253 7.838 1.00 94.75 96 GLU A O 1
ATOM 708 N N . ALA A 1 97 ? -12.546 -8.483 7.591 1.00 96.38 97 ALA A N 1
ATOM 709 C CA . ALA A 1 97 ? -12.749 -7.142 7.052 1.00 96.38 97 ALA A CA 1
ATOM 710 C C . ALA A 1 97 ? -12.689 -6.107 8.181 1.00 96.38 97 ALA A C 1
ATOM 712 O O . ALA A 1 97 ? -13.154 -6.365 9.287 1.00 96.38 97 ALA A O 1
ATOM 713 N N . ILE A 1 98 ? -12.122 -4.928 7.911 1.00 96.06 98 ILE A N 1
ATOM 714 C CA . ILE A 1 98 ? -11.947 -3.896 8.948 1.00 96.06 98 ILE A CA 1
ATOM 715 C C . ILE A 1 98 ? -13.289 -3.444 9.529 1.00 96.06 98 ILE A C 1
ATOM 717 O O . ILE A 1 98 ? -13.403 -3.286 10.741 1.00 96.06 98 ILE A O 1
ATOM 721 N N . LEU A 1 99 ? -14.298 -3.256 8.674 1.00 97.50 99 LEU A N 1
ATOM 722 C CA . LEU A 1 99 ? -15.604 -2.734 9.083 1.00 97.50 99 LEU A CA 1
ATOM 723 C C . LEU A 1 99 ? -16.461 -3.739 9.864 1.00 97.50 99 LEU A C 1
ATOM 725 O O . LEU A 1 99 ? -17.442 -3.328 10.482 1.00 97.50 99 LEU A O 1
ATOM 729 N N . ASP A 1 100 ? -16.076 -5.017 9.880 1.00 98.12 100 ASP A N 1
ATOM 730 C CA . ASP A 1 100 ? -16.786 -6.071 10.610 1.00 98.12 100 ASP A CA 1
ATOM 731 C C . ASP A 1 100 ? -16.268 -6.250 12.051 1.00 98.12 100 ASP A C 1
ATOM 733 O O . ASP A 1 100 ? -16.895 -6.939 12.859 1.00 98.12 100 ASP A O 1
ATOM 737 N N . ILE A 1 101 ? -15.145 -5.616 12.409 1.00 97.06 101 ILE A N 1
ATOM 738 C CA . ILE A 1 101 ? -14.549 -5.740 13.743 1.00 97.06 101 ILE A CA 1
ATOM 739 C C . ILE A 1 101 ? -15.392 -4.969 14.762 1.00 97.06 101 ILE A C 1
ATOM 741 O O . ILE A 1 101 ? -15.513 -3.743 14.695 1.00 97.06 101 ILE A O 1
ATOM 745 N N . VAL A 1 102 ? -15.897 -5.667 15.781 1.00 97.50 102 VAL A N 1
ATOM 746 C CA . VAL A 1 102 ? -16.529 -5.033 16.947 1.00 97.50 102 VAL A CA 1
ATOM 747 C C . VAL A 1 102 ? -15.440 -4.639 17.960 1.00 97.50 102 VAL A C 1
ATOM 749 O O . VAL A 1 102 ? -14.786 -5.526 18.513 1.00 97.50 102 VAL A O 1
ATOM 752 N N . PRO A 1 103 ? -15.210 -3.337 18.222 1.00 96.69 103 PRO A N 1
ATOM 753 C CA . PRO A 1 103 ? -14.163 -2.891 19.136 1.00 96.69 103 PRO A CA 1
ATOM 754 C C . PRO A 1 103 ? -14.491 -3.226 20.598 1.00 96.69 103 PRO A C 1
ATOM 756 O O . PRO A 1 103 ? -15.627 -3.064 21.041 1.00 96.69 103 PRO A O 1
ATOM 759 N N . THR A 1 104 ? -13.477 -3.610 21.375 1.00 97.25 104 THR A N 1
ATOM 760 C CA . THR A 1 104 ? -13.553 -3.796 22.835 1.00 97.25 104 THR A CA 1
ATOM 761 C C . THR A 1 104 ? -12.981 -2.615 23.622 1.00 97.25 104 THR A C 1
ATOM 763 O O . THR A 1 104 ? -13.206 -2.524 24.824 1.00 97.25 104 THR A O 1
ATOM 766 N N . ASP A 1 105 ? -12.228 -1.725 22.967 1.00 97.12 105 ASP A N 1
ATOM 767 C CA . ASP A 1 105 ? -11.609 -0.536 23.565 1.00 97.12 105 ASP A CA 1
ATOM 768 C C . ASP A 1 105 ? -11.587 0.632 22.562 1.00 97.12 105 ASP A C 1
ATOM 770 O O . ASP A 1 105 ? -11.421 0.426 21.357 1.00 97.12 105 ASP A O 1
ATOM 774 N N . ILE A 1 106 ? -11.732 1.871 23.045 1.00 95.50 106 ILE A N 1
ATOM 775 C CA . ILE A 1 106 ? -11.768 3.066 22.180 1.00 95.50 106 ILE A CA 1
ATOM 776 C C . ILE A 1 106 ? -10.424 3.372 21.497 1.00 95.50 106 ILE A C 1
ATOM 778 O O . ILE A 1 106 ? -10.379 4.067 20.481 1.00 95.50 106 ILE A O 1
ATOM 782 N N . HIS A 1 107 ? -9.330 2.846 22.037 1.00 94.50 107 HIS A N 1
ATOM 783 C CA . HIS A 1 107 ? -7.978 2.926 21.503 1.00 94.50 107 HIS A CA 1
ATOM 784 C C . HIS A 1 107 ? -7.483 1.573 20.979 1.00 94.50 107 HIS A C 1
ATOM 786 O O . HIS A 1 107 ? -6.283 1.431 20.723 1.00 94.50 107 HIS A O 1
ATOM 792 N N . GLN A 1 108 ? -8.383 0.597 20.782 1.00 93.50 108 GLN A N 1
ATOM 793 C CA . GLN A 1 108 ? -8.048 -0.682 20.166 1.00 93.50 108 GLN A CA 1
ATOM 794 C C . GLN A 1 108 ? -7.327 -0.449 18.843 1.00 93.50 108 GLN A C 1
ATOM 796 O O . GLN A 1 108 ? -7.779 0.318 17.991 1.00 93.50 108 GLN A O 1
ATOM 801 N N . ARG A 1 109 ? -6.205 -1.142 18.675 1.00 91.44 109 ARG A N 1
ATOM 802 C CA . ARG A 1 109 ? -5.390 -1.076 17.471 1.00 91.44 109 ARG A CA 1
ATOM 803 C C . ARG A 1 109 ? -5.674 -2.264 16.556 1.00 91.44 109 ARG A C 1
ATOM 805 O O . ARG A 1 109 ? -5.930 -3.363 17.045 1.00 91.44 109 ARG A O 1
ATOM 812 N N . ALA A 1 110 ? -5.597 -2.055 15.246 1.00 89.94 110 ALA A N 1
ATOM 813 C CA . ALA A 1 110 ? -5.727 -3.109 14.247 1.00 89.94 110 ALA A CA 1
ATOM 814 C C . ALA A 1 110 ? -4.735 -2.893 13.090 1.00 89.94 110 ALA A C 1
ATOM 816 O O . ALA A 1 110 ? -4.528 -1.752 12.672 1.00 89.94 110 ALA A O 1
ATOM 817 N N . PRO A 1 111 ? -4.115 -3.961 12.554 1.00 89.06 111 PRO A N 1
ATOM 818 C CA . PRO A 1 111 ? -3.421 -3.867 11.276 1.00 89.06 111 PRO A CA 1
ATOM 819 C C . PRO A 1 111 ? -4.443 -3.597 10.167 1.00 89.06 111 PRO A C 1
ATOM 821 O O . PRO A 1 111 ? -5.573 -4.079 10.241 1.00 89.06 111 PRO A O 1
ATOM 824 N N . VAL A 1 112 ? -4.050 -2.861 9.128 1.00 87.62 112 VAL A N 1
ATOM 825 C CA . VAL A 1 112 ? -4.922 -2.593 7.982 1.00 87.62 112 VAL A CA 1
ATOM 826 C C . VAL A 1 112 ? -4.169 -2.708 6.661 1.00 87.62 112 VAL A C 1
ATOM 828 O O . VAL A 1 112 ? -3.102 -2.126 6.472 1.00 87.62 112 VAL A O 1
ATOM 831 N N . ILE A 1 113 ? -4.761 -3.461 5.741 1.00 90.44 113 ILE A N 1
ATOM 832 C CA . ILE A 1 113 ? -4.396 -3.564 4.334 1.00 90.44 113 ILE A CA 1
ATOM 833 C C . ILE A 1 113 ? -5.616 -3.109 3.545 1.00 90.44 113 ILE A C 1
ATOM 835 O O . ILE A 1 113 ? -6.703 -3.649 3.752 1.00 90.44 113 ILE A O 1
ATOM 839 N N . LEU A 1 114 ? -5.462 -2.115 2.672 1.00 91.31 114 LEU A N 1
ATOM 840 C CA . LEU 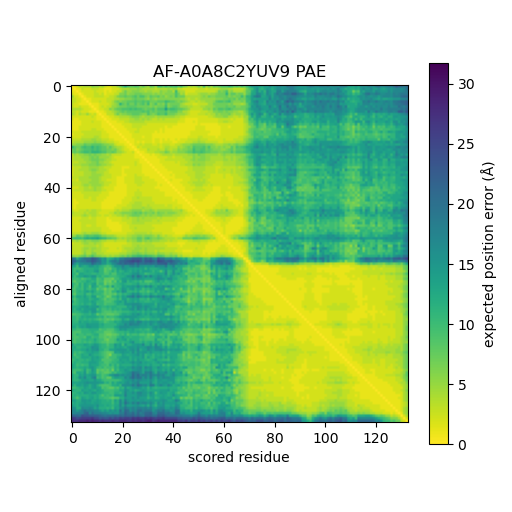A 1 114 ? -6.567 -1.598 1.870 1.00 91.31 114 LEU A CA 1
ATOM 841 C C . LEU A 1 114 ? -6.114 -1.168 0.470 1.00 91.31 114 LEU A C 1
ATOM 843 O O . LEU A 1 114 ? -4.977 -0.731 0.283 1.00 91.31 114 LEU A O 1
ATOM 847 N N . GLY A 1 115 ? -6.991 -1.304 -0.524 1.00 90.00 115 GLY A N 1
ATOM 848 C CA . GLY A 1 115 ? -6.644 -1.014 -1.918 1.00 90.00 115 GLY A CA 1
ATOM 849 C C . GLY A 1 115 ? -7.556 -1.676 -2.949 1.00 90.00 115 GLY A C 1
ATOM 850 O O . GLY A 1 115 ? -8.712 -1.999 -2.658 1.00 90.00 115 GLY A O 1
ATOM 851 N N . SER A 1 116 ? -7.012 -1.863 -4.158 1.00 90.56 116 SER A N 1
ATOM 852 C CA . SER A 1 116 ? -7.672 -2.556 -5.271 1.00 90.56 116 SER A CA 1
ATOM 853 C C . SER A 1 116 ? -8.142 -3.959 -4.859 1.00 90.56 116 SER A C 1
ATOM 855 O O . SER A 1 116 ? -7.390 -4.685 -4.205 1.00 90.56 116 SER A O 1
ATOM 857 N N . PRO A 1 117 ? -9.354 -4.396 -5.246 1.00 92.50 117 PRO A N 1
ATOM 858 C CA . PRO A 1 117 ? -9.860 -5.699 -4.835 1.00 92.50 117 PRO A CA 1
ATOM 859 C C . PRO A 1 117 ? -8.995 -6.878 -5.280 1.00 92.50 117 PRO A C 1
ATOM 861 O O . PRO A 1 117 ? -8.861 -7.841 -4.530 1.00 92.50 117 PRO A O 1
ATOM 864 N N . ASP A 1 118 ? -8.436 -6.833 -6.488 1.00 91.88 118 ASP A N 1
ATOM 865 C CA . ASP A 1 118 ? -7.668 -7.952 -7.045 1.00 91.88 118 ASP A CA 1
ATOM 866 C C . ASP A 1 118 ? -6.3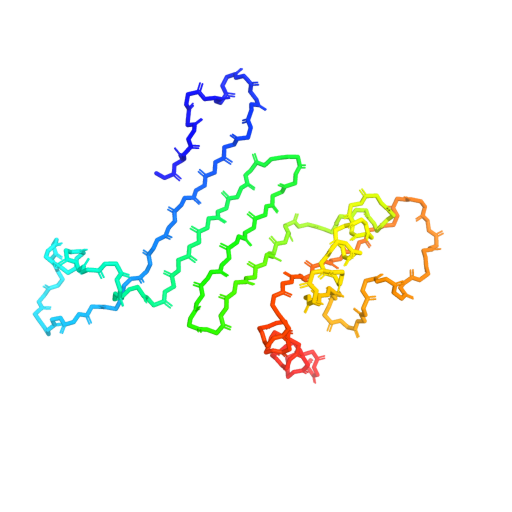63 -8.157 -6.271 1.00 91.88 118 ASP A C 1
ATOM 868 O O . ASP A 1 118 ? -6.054 -9.273 -5.853 1.00 91.88 118 ASP A O 1
ATOM 872 N N . ASP A 1 119 ? -5.685 -7.063 -5.945 1.00 85.75 119 ASP A N 1
ATOM 873 C CA . ASP A 1 119 ? -4.446 -7.082 -5.178 1.00 85.75 119 ASP A CA 1
ATOM 874 C C . ASP A 1 119 ? -4.657 -7.417 -3.696 1.00 85.75 119 ASP A C 1
ATOM 876 O O . ASP A 1 119 ? -3.902 -8.191 -3.106 1.00 85.75 119 ASP A O 1
ATOM 880 N N . VAL A 1 120 ? -5.699 -6.860 -3.064 1.00 89.94 120 VAL A N 1
ATOM 881 C CA . VAL A 1 120 ? -6.020 -7.20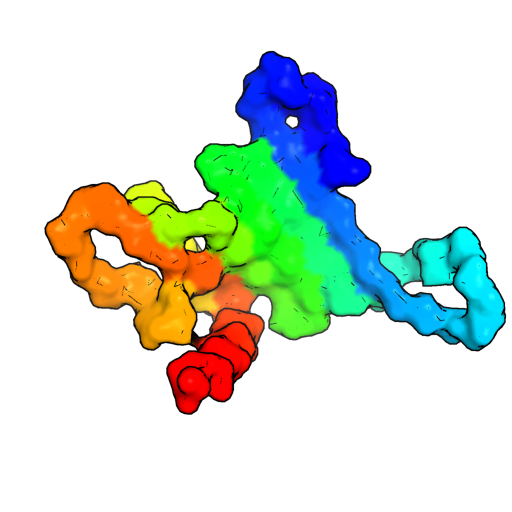0 -1.669 1.00 89.94 120 VAL A CA 1
ATOM 882 C C . VAL A 1 120 ? -6.375 -8.687 -1.567 1.00 89.94 120 VAL A C 1
ATOM 884 O O . VAL A 1 120 ? -6.014 -9.338 -0.586 1.00 89.94 120 VAL A O 1
ATOM 887 N N . ARG A 1 121 ? -7.028 -9.262 -2.587 1.00 92.12 121 ARG A N 1
ATOM 888 C CA . ARG A 1 121 ? -7.268 -10.711 -2.660 1.00 92.12 121 ARG A CA 1
ATOM 889 C C . ARG A 1 121 ? -5.977 -11.501 -2.850 1.00 92.12 121 ARG A C 1
ATOM 891 O O . ARG A 1 121 ? -5.803 -12.483 -2.135 1.00 92.12 121 ARG A O 1
ATOM 898 N N . GLU A 1 122 ? -5.068 -11.067 -3.720 1.00 90.19 122 GLU A N 1
ATOM 899 C CA . GLU A 1 122 ? -3.744 -11.691 -3.864 1.00 90.19 122 GLU A CA 1
ATOM 900 C C . GLU A 1 122 ? -2.985 -11.697 -2.526 1.00 90.19 122 GLU A C 1
ATOM 902 O O . GLU A 1 122 ? -2.503 -12.740 -2.074 1.00 90.19 122 GLU A O 1
ATOM 907 N N . PHE A 1 123 ? -2.960 -10.559 -1.825 1.00 89.12 123 PHE A N 1
ATOM 908 C CA . PHE A 1 123 ? -2.388 -10.468 -0.483 1.00 89.12 123 PHE A CA 1
ATOM 909 C C . PHE A 1 123 ? -3.047 -11.463 0.482 1.00 89.12 123 PHE A C 1
ATOM 911 O O . PHE A 1 123 ? -2.346 -12.174 1.204 1.00 89.12 123 PHE A O 1
ATOM 918 N N . LEU A 1 124 ? -4.381 -11.551 0.492 1.00 91.25 124 LEU A N 1
ATOM 919 C CA . LEU A 1 124 ? -5.118 -12.488 1.344 1.00 91.25 124 LEU A CA 1
ATOM 920 C C . LEU A 1 124 ? -4.791 -13.953 1.025 1.00 91.25 124 LEU A C 1
ATOM 922 O O . LEU A 1 124 ? -4.719 -14.767 1.947 1.00 91.25 124 LEU A O 1
ATOM 926 N N . GLU A 1 125 ? -4.574 -14.312 -0.241 1.00 91.62 125 GLU A N 1
ATOM 927 C CA . GLU A 1 125 ? -4.134 -15.658 -0.626 1.00 91.62 125 GLU A CA 1
ATOM 928 C C . GLU A 1 125 ? -2.735 -15.973 -0.089 1.00 91.62 125 GLU A C 1
ATOM 930 O O . GLU A 1 125 ? -2.523 -17.033 0.514 1.00 91.62 125 GLU A O 1
ATOM 935 N N . ILE A 1 126 ? -1.792 -15.036 -0.230 1.00 88.50 126 ILE A N 1
ATOM 936 C CA . ILE A 1 126 ? -0.437 -15.166 0.321 1.00 88.50 126 ILE A CA 1
ATOM 937 C C . ILE A 1 126 ? -0.497 -15.286 1.846 1.00 88.50 126 ILE A C 1
ATOM 939 O O . ILE A 1 126 ? 0.139 -16.179 2.417 1.00 88.50 126 ILE A O 1
ATOM 943 N N . TYR A 1 127 ? -1.285 -14.432 2.501 1.00 87.44 127 TYR A N 1
ATOM 944 C CA . TYR A 1 127 ? -1.454 -14.427 3.949 1.00 87.44 127 TYR A CA 1
ATOM 945 C C . TYR A 1 127 ? -2.026 -15.764 4.431 1.00 87.44 127 TYR A C 1
ATOM 947 O O . TYR A 1 127 ? -1.439 -16.394 5.310 1.00 87.44 127 TYR A O 1
ATOM 955 N N . LYS A 1 128 ? -3.095 -16.274 3.801 1.00 88.69 128 LYS A N 1
ATOM 956 C CA . LYS A 1 128 ? -3.670 -17.599 4.103 1.00 88.69 128 LYS A CA 1
ATOM 957 C C . LYS A 1 128 ? -2.653 -18.725 3.935 1.00 88.69 128 LYS A C 1
ATOM 959 O O . LYS A 1 128 ? -2.546 -19.580 4.811 1.00 88.69 128 LYS A O 1
ATOM 964 N N . LYS A 1 129 ? -1.872 -18.707 2.850 1.00 88.81 129 LYS A N 1
ATOM 965 C CA . LYS A 1 129 ? -0.841 -19.718 2.570 1.00 88.81 129 LYS A CA 1
ATOM 966 C C . LYS A 1 129 ? 0.242 -19.783 3.653 1.00 88.81 129 LYS A C 1
ATOM 968 O O . LYS A 1 129 ? 0.763 -20.864 3.913 1.00 88.81 129 LYS A O 1
ATOM 973 N N . HIS A 1 130 ? 0.582 -18.654 4.275 1.00 86.81 130 HIS A N 1
ATOM 974 C CA . HIS A 1 130 ? 1.677 -18.566 5.251 1.00 86.81 130 HIS A CA 1
ATOM 975 C C . HIS A 1 130 ? 1.206 -18.496 6.710 1.00 86.81 130 HIS A C 1
ATOM 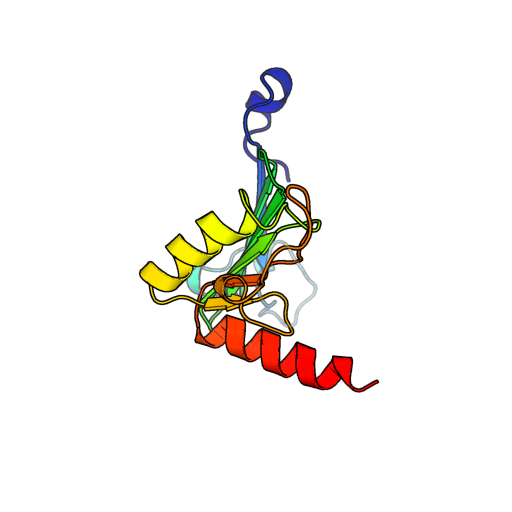977 O O . HIS A 1 130 ? 2.018 -18.701 7.602 1.00 86.81 130 HIS A O 1
ATOM 983 N N . SER A 1 131 ? -0.088 -18.271 6.960 1.00 73.81 131 SER A N 1
ATOM 984 C CA . SER A 1 131 ? -0.680 -18.270 8.311 1.00 73.81 131 SER A CA 1
ATOM 985 C C . SER A 1 131 ? -0.993 -19.670 8.850 1.00 73.81 131 SER A C 1
ATOM 987 O O . SER A 1 131 ? -1.335 -19.807 10.019 1.00 73.81 131 SER A O 1
ATOM 989 N N . ALA A 1 132 ? -0.921 -20.701 8.001 1.00 58.31 132 ALA A N 1
ATOM 990 C CA . ALA A 1 132 ? -1.149 -22.105 8.361 1.00 58.31 132 ALA A CA 1
ATOM 991 C C . ALA A 1 132 ? 0.136 -22.854 8.789 1.00 58.31 132 ALA A C 1
ATOM 993 O O . ALA A 1 132 ? 0.133 -24.083 8.866 1.00 58.31 132 ALA A O 1
ATOM 994 N N . LYS A 1 133 ? 1.233 -22.127 9.031 1.00 43.78 133 LYS A N 1
ATOM 995 C CA . LYS A 1 133 ? 2.489 -22.622 9.611 1.00 43.78 133 LYS A CA 1
ATOM 996 C C . LYS A 1 133 ? 2.669 -22.048 11.007 1.00 43.78 133 LYS A C 1
ATOM 998 O O . LYS A 1 133 ? 3.214 -22.793 11.847 1.00 43.78 133 LYS A O 1
#

InterPro domains:
  IPR000146 Fructose-1,6-bisphosphatase class 1 [PTHR11556] (1-70)
  IPR033391 Fructose-1-6-bisphosphatase class I, N-terminal [PF00316] (1-70)
  IPR044015 Fructose-1-6-bisphosphatase class 1, C-terminal [PF18913] (71-127)

pLDDT: mean 91.26, std 7.42, range [43.78, 98.19]

Nearest PDB structures (foldseek):
  5ldz-assembly2_E-2  TM=5.286E-01  e=3.806E-16  Homo sapiens
  5ldz-assembly1_C  TM=5.284E-01  e=5.326E-16  Homo sapiens
  6lw2-assembly1_A  TM=5.278E-01  e=6.664E-16  Homo sapiens
  1fbh-assembly1_B  TM=5.330E-01  e=1.460E-15  Sus scrofa
  4he1-assembly1_A  TM=5.329E-01  e=6.579E-14  Homo sapiens